Protein AF-A0AA48HNG5-F1 (afdb_monomer_lite)

Radius of gyration: 17.09 Å; chains: 1; bounding box: 47×31×39 Å

pLDDT: mean 79.43, std 12.97, range [42.94, 92.44]

Foldseek 3Di:
DPPCVLLVVLLCVLVVVLVVVVVVVVVVQVVVVVVDPPDPDDRPDDPVNVQVVQVVVVHGPVRSLLSQLLSQLSCCCQVVVDDLQVSCVRSVHPDSVSSQVSNCVRRVDGSVRSNVD

Secondary structure (DSSP, 8-state):
--SHHHHHHHHHHHHHHHHHHHHHHHHHHHHHHHH-TT--SS----HHHHHHHHHHTT--HHHHHHHHHHHHHHHHHHTS---HHHHHHHTT-SSHHHHHHHHHHHHSS-HHHHHH-

InterPro domains:
  IPR009057 Homedomain-like superfamily [SSF46689] (70-116)
  IPR018060 AraC-like, DNA binding HTH domain [PF12833] (43-115)
  IPR018060 AraC-like, DNA binding HTH domain [PS01124] (19-117)
  IPR018060 AraC-like, DNA binding HTH domain [SM00342] (38-115)

Organism: NCBI:txid1631968

Structure (mmCIF, N/CA/C/O backbone):
data_AF-A0AA48HNG5-F1
#
_entry.id   AF-A0AA48HNG5-F1
#
loop_
_atom_site.group_PDB
_atom_site.id
_atom_site.type_symbol
_atom_site.label_atom_id
_atom_site.label_alt_id
_atom_site.label_comp_id
_atom_site.label_asym_id
_atom_site.label_entity_id
_atom_site.label_seq_id
_atom_site.pdbx_PDB_ins_code
_atom_site.Cartn_x
_atom_site.Cartn_y
_atom_site.Cartn_z
_atom_site.occupancy
_atom_site.B_iso_or_equiv
_atom_site.auth_seq_id
_atom_site.auth_comp_id
_atom_site.auth_asym_id
_atom_site.auth_atom_id
_atom_site.pdbx_PDB_model_num
ATOM 1 N N . MET A 1 1 ? -23.244 -9.016 13.120 1.00 42.94 1 MET A N 1
ATOM 2 C CA . MET A 1 1 ? -21.980 -8.316 12.806 1.00 42.94 1 MET A CA 1
ATOM 3 C C . MET A 1 1 ? -21.843 -8.179 11.281 1.00 42.94 1 MET A C 1
ATOM 5 O O . MET A 1 1 ? -21.353 -9.088 10.635 1.00 42.94 1 MET A O 1
ATOM 9 N N . LYS A 1 2 ? -22.404 -7.125 10.658 1.00 45.47 2 LYS A N 1
ATOM 10 C CA . LYS A 1 2 ? -22.525 -7.003 9.177 1.00 45.47 2 LYS A CA 1
ATOM 11 C C . LYS A 1 2 ? -21.428 -6.149 8.509 1.00 45.47 2 LYS A C 1
ATOM 13 O O . LYS A 1 2 ? -21.431 -5.993 7.291 1.00 45.47 2 LYS A O 1
ATOM 18 N N . LEU A 1 3 ? -20.472 -5.642 9.283 1.00 48.06 3 LEU A N 1
ATOM 19 C CA . LEU A 1 3 ? -19.422 -4.734 8.811 1.00 48.06 3 LEU A CA 1
ATOM 20 C C . LEU A 1 3 ? -18.157 -5.447 8.277 1.00 48.06 3 LEU A C 1
ATOM 22 O O . LEU A 1 3 ? -17.376 -4.862 7.530 1.00 48.06 3 LEU A O 1
ATOM 26 N N . GLU A 1 4 ? -18.010 -6.757 8.507 1.00 58.16 4 GLU A N 1
ATOM 27 C CA . GLU A 1 4 ? -16.877 -7.539 7.979 1.00 58.16 4 GLU A CA 1
ATOM 28 C C . GLU A 1 4 ? -16.912 -7.739 6.452 1.00 58.16 4 GLU A C 1
ATOM 30 O O . GLU A 1 4 ? -15.874 -7.917 5.812 1.00 58.16 4 GLU A O 1
ATOM 35 N N . GLY A 1 5 ? -18.091 -7.669 5.825 1.00 70.69 5 GLY A N 1
ATOM 36 C CA . GLY A 1 5 ? -18.263 -8.039 4.418 1.00 70.69 5 GLY A CA 1
ATOM 37 C C . GLY A 1 5 ? -17.563 -7.104 3.426 1.00 70.69 5 GLY A C 1
ATOM 38 O O . GLY A 1 5 ? -16.936 -7.576 2.474 1.00 70.69 5 GLY A O 1
ATOM 39 N N . TYR A 1 6 ? -17.659 -5.786 3.629 1.00 74.12 6 TYR A N 1
ATOM 40 C CA . TYR A 1 6 ? -17.103 -4.798 2.696 1.00 74.12 6 TYR A CA 1
ATOM 41 C C . TYR A 1 6 ? -15.579 -4.707 2.808 1.00 74.12 6 TYR A C 1
ATOM 43 O O . TYR A 1 6 ? -14.877 -4.822 1.802 1.00 74.12 6 TYR A O 1
ATOM 51 N N . ALA A 1 7 ? -15.056 -4.608 4.030 1.00 73.81 7 ALA A N 1
ATOM 52 C CA . ALA A 1 7 ? -13.618 -4.560 4.267 1.00 73.81 7 ALA A CA 1
ATOM 53 C C . ALA A 1 7 ? -12.908 -5.837 3.789 1.00 73.81 7 ALA A C 1
ATOM 55 O O . ALA A 1 7 ? -11.860 -5.754 3.151 1.00 73.81 7 ALA A O 1
ATOM 56 N N . MET A 1 8 ? -13.511 -7.016 3.989 1.00 78.94 8 MET A N 1
ATOM 57 C CA . MET A 1 8 ? -12.959 -8.273 3.471 1.00 78.94 8 MET A CA 1
ATOM 58 C C . MET A 1 8 ? -13.065 -8.387 1.948 1.00 78.94 8 MET A C 1
ATOM 60 O O . MET A 1 8 ? -12.184 -8.964 1.309 1.00 78.94 8 MET A O 1
ATOM 64 N N . LYS A 1 9 ? -14.112 -7.840 1.316 1.00 81.31 9 LYS A N 1
ATOM 65 C CA . LYS A 1 9 ? -14.166 -7.717 -0.154 1.00 81.31 9 LYS A CA 1
ATOM 66 C C . LYS A 1 9 ? -13.042 -6.816 -0.669 1.00 81.31 9 LYS A C 1
ATOM 68 O O . LYS A 1 9 ? -12.348 -7.204 -1.607 1.00 81.31 9 LYS A O 1
ATOM 73 N N . LEU A 1 10 ? -12.820 -5.672 -0.026 1.00 81.12 10 LEU A N 1
ATOM 74 C CA . LEU A 1 10 ? -11.756 -4.739 -0.379 1.00 81.12 10 LEU A CA 1
ATOM 75 C C . LEU A 1 10 ? -10.365 -5.368 -0.199 1.00 81.12 10 LEU A C 1
ATOM 77 O O . LEU A 1 10 ? -9.549 -5.317 -1.118 1.00 81.12 10 LEU A O 1
ATOM 81 N N . TYR A 1 11 ? -10.120 -6.030 0.934 1.00 81.69 11 TYR A N 1
ATOM 82 C CA . TYR A 1 11 ? -8.872 -6.747 1.188 1.00 81.69 11 TYR A CA 1
ATOM 83 C C . TYR A 1 11 ? -8.617 -7.823 0.139 1.00 81.69 11 TYR A C 1
ATOM 85 O O . TYR A 1 11 ? -7.536 -7.867 -0.445 1.00 81.69 11 TYR A O 1
ATOM 93 N N . ARG A 1 12 ? -9.623 -8.653 -0.163 1.00 83.69 12 ARG A N 1
ATOM 94 C CA . ARG A 1 12 ? -9.515 -9.677 -1.210 1.00 83.69 12 ARG A CA 1
ATOM 95 C C . ARG A 1 12 ? -9.224 -9.064 -2.576 1.00 83.69 12 ARG A C 1
ATOM 97 O O . ARG A 1 12 ? -8.381 -9.597 -3.287 1.00 83.69 12 ARG A O 1
ATOM 104 N N . ASN A 1 13 ? -9.848 -7.937 -2.922 1.00 84.12 13 ASN A N 1
ATOM 105 C CA . ASN A 1 13 ? -9.594 -7.241 -4.185 1.00 84.12 13 ASN A CA 1
ATOM 106 C C . ASN A 1 13 ? -8.150 -6.720 -4.273 1.00 84.12 13 ASN A C 1
ATOM 108 O O . ASN A 1 13 ? -7.460 -6.996 -5.254 1.00 84.12 13 ASN A O 1
ATOM 112 N N . ILE A 1 14 ? -7.673 -6.018 -3.239 1.00 82.50 14 ILE A N 1
ATOM 113 C CA . ILE A 1 14 ? -6.308 -5.471 -3.196 1.00 82.50 14 ILE A CA 1
ATOM 114 C C . ILE A 1 14 ? -5.278 -6.604 -3.188 1.00 82.50 14 ILE A C 1
ATOM 116 O O . ILE A 1 14 ? -4.330 -6.564 -3.970 1.00 82.50 14 ILE A O 1
ATOM 120 N N . ARG A 1 15 ? -5.490 -7.648 -2.376 1.00 83.12 15 ARG A N 1
ATOM 121 C CA . ARG A 1 15 ? -4.643 -8.848 -2.354 1.00 83.12 15 ARG A CA 1
ATOM 122 C C . ARG A 1 15 ? -4.596 -9.511 -3.726 1.00 83.12 15 ARG A C 1
ATOM 124 O O . ARG A 1 15 ? -3.514 -9.815 -4.208 1.00 83.12 15 ARG A O 1
ATOM 131 N N . HIS A 1 16 ? -5.740 -9.699 -4.376 1.00 85.88 16 HIS A N 1
ATOM 132 C CA . HIS A 1 16 ? -5.802 -10.323 -5.694 1.00 85.88 16 HIS A CA 1
ATOM 133 C C . HIS A 1 16 ? -5.069 -9.494 -6.759 1.00 85.88 16 HIS A C 1
ATOM 135 O O . HIS A 1 16 ? -4.261 -10.043 -7.503 1.00 85.88 16 HIS A O 1
ATOM 141 N N . LYS A 1 17 ? -5.264 -8.168 -6.784 1.00 80.75 17 LYS A N 1
ATOM 142 C CA . LYS A 1 17 ? -4.505 -7.257 -7.660 1.00 80.75 17 LYS A CA 1
ATOM 143 C C . LYS A 1 17 ? -3.000 -7.315 -7.390 1.00 80.75 17 LYS A C 1
ATOM 145 O O . LYS A 1 17 ? -2.215 -7.297 -8.334 1.00 80.75 17 LYS A O 1
ATOM 150 N N . ASN A 1 18 ? -2.598 -7.398 -6.122 1.00 81.44 18 ASN A N 1
ATOM 151 C CA . ASN A 1 18 ? -1.192 -7.519 -5.746 1.00 81.44 18 ASN A CA 1
ATOM 152 C C . ASN A 1 18 ? -0.600 -8.857 -6.219 1.00 81.44 18 ASN A C 1
ATOM 154 O O . ASN A 1 18 ? 0.469 -8.879 -6.820 1.00 81.44 18 ASN A O 1
ATOM 158 N N . GLU A 1 19 ? -1.312 -9.969 -6.037 1.00 84.50 19 GLU A N 1
ATOM 159 C CA . GLU A 1 19 ? -0.848 -11.275 -6.513 1.00 84.50 19 GLU A CA 1
ATOM 160 C C . GLU A 1 19 ? -0.785 -11.361 -8.041 1.00 84.50 19 GLU A C 1
ATOM 162 O O . GLU A 1 19 ? 0.197 -11.880 -8.569 1.00 84.50 19 GLU A O 1
ATOM 167 N N . GLN A 1 20 ? -1.748 -10.783 -8.767 1.00 82.62 20 GLN A N 1
ATOM 168 C CA . GLN A 1 20 ? -1.662 -10.665 -10.227 1.00 82.62 20 GLN A CA 1
ATOM 169 C C . GLN A 1 20 ? -0.428 -9.865 -10.659 1.00 82.62 20 GLN A C 1
ATOM 171 O O . GLN A 1 20 ? 0.303 -10.287 -11.552 1.00 82.62 20 GLN A O 1
ATOM 176 N N . ALA A 1 21 ? -0.149 -8.741 -9.995 1.00 78.50 21 ALA A N 1
ATOM 177 C CA . ALA A 1 21 ? 1.029 -7.937 -10.293 1.00 78.50 21 ALA A CA 1
ATOM 178 C C . ALA A 1 21 ? 2.345 -8.672 -10.002 1.00 78.50 21 ALA A C 1
ATOM 180 O O . ALA A 1 21 ? 3.270 -8.618 -10.811 1.00 78.50 21 ALA A O 1
ATOM 181 N N . LYS A 1 22 ? 2.434 -9.378 -8.867 1.00 79.69 22 LYS A N 1
ATOM 182 C CA . LYS A 1 22 ? 3.604 -10.198 -8.523 1.00 79.69 22 LYS A CA 1
ATOM 183 C C . LYS A 1 22 ? 3.788 -11.343 -9.511 1.00 79.69 22 LYS A C 1
ATOM 185 O O . LYS A 1 22 ? 4.913 -11.609 -9.919 1.00 79.69 22 LYS A O 1
ATOM 190 N N . ARG A 1 23 ? 2.703 -12.025 -9.887 1.00 83.38 23 ARG A N 1
ATOM 191 C CA . ARG A 1 23 ? 2.726 -13.110 -10.871 1.00 83.38 23 ARG A CA 1
ATOM 192 C C . ARG A 1 23 ? 3.226 -12.605 -12.220 1.00 83.38 23 ARG A C 1
ATOM 194 O O . ARG A 1 23 ? 4.195 -13.154 -12.726 1.00 83.38 23 ARG A O 1
ATOM 201 N N . TRP A 1 24 ? 2.652 -11.517 -12.726 1.00 82.00 24 TRP A N 1
ATOM 202 C CA . TRP A 1 24 ? 3.103 -10.894 -13.968 1.00 82.00 24 TRP A CA 1
ATOM 203 C C . TRP A 1 24 ? 4.584 -10.501 -13.898 1.00 82.00 24 TRP A C 1
ATOM 205 O O . TRP A 1 24 ? 5.340 -10.782 -14.821 1.00 82.00 24 TRP A O 1
ATOM 215 N N . LEU A 1 25 ? 5.034 -9.911 -12.782 1.00 76.69 25 LEU A N 1
ATOM 216 C CA . LEU A 1 25 ? 6.440 -9.540 -12.613 1.00 76.69 25 LEU A CA 1
ATOM 217 C C . LEU A 1 25 ? 7.359 -10.769 -12.665 1.00 76.69 25 LEU A C 1
ATOM 219 O O . LEU A 1 25 ? 8.391 -10.722 -13.329 1.00 76.69 25 LEU A O 1
ATOM 223 N N . ARG A 1 26 ? 6.974 -11.873 -12.011 1.00 78.94 26 ARG A N 1
ATOM 224 C CA . ARG A 1 26 ? 7.712 -13.145 -12.061 1.00 78.94 26 ARG A CA 1
ATOM 225 C C . ARG A 1 26 ? 7.737 -13.738 -13.466 1.00 78.94 26 ARG A C 1
ATOM 227 O O . ARG A 1 26 ? 8.803 -14.133 -13.912 1.00 78.94 26 ARG A O 1
ATOM 234 N N . GLU A 1 27 ? 6.605 -13.762 -14.167 1.00 78.38 27 GLU A N 1
ATOM 235 C CA . GLU A 1 27 ? 6.511 -14.267 -15.544 1.00 78.38 27 GLU A CA 1
ATOM 236 C C . GLU A 1 27 ? 7.392 -13.449 -16.496 1.00 78.38 27 GLU A C 1
ATOM 238 O O . GLU A 1 27 ? 8.143 -14.012 -17.284 1.00 78.38 27 GLU A O 1
ATOM 243 N N . GLN A 1 28 ? 7.380 -12.118 -16.384 1.00 73.56 28 GLN A N 1
ATOM 244 C CA . GLN A 1 28 ? 8.241 -11.261 -17.202 1.00 73.56 28 GLN A CA 1
ATOM 245 C C . GLN A 1 28 ? 9.727 -11.431 -16.880 1.00 73.56 28 GLN A C 1
ATOM 247 O O . GLN A 1 28 ? 10.547 -11.397 -17.794 1.00 73.56 28 GLN A O 1
ATOM 252 N N . LEU A 1 29 ? 10.080 -11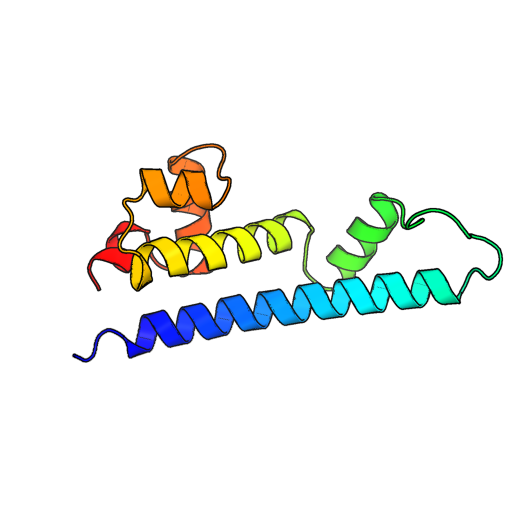.612 -15.606 1.00 70.31 29 LEU A N 1
ATOM 253 C CA . LEU A 1 29 ? 11.456 -11.908 -15.204 1.00 70.31 29 LEU A CA 1
ATOM 254 C C . LEU A 1 29 ? 11.903 -13.290 -15.699 1.00 70.31 29 LEU A C 1
ATOM 256 O O . LEU A 1 29 ? 13.030 -13.420 -16.163 1.00 70.31 29 LEU A O 1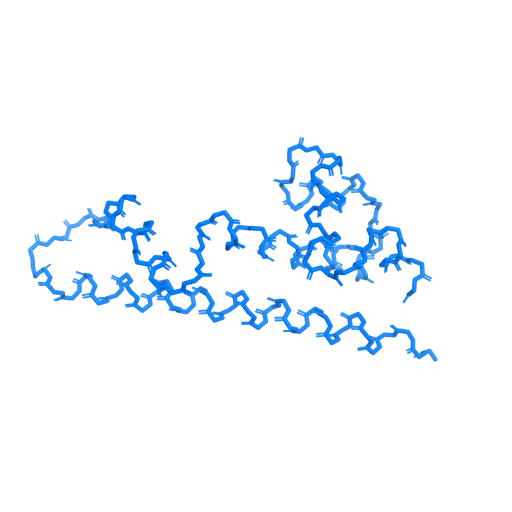
ATOM 260 N N . ALA A 1 30 ? 11.021 -14.291 -15.665 1.00 70.12 30 ALA A N 1
ATOM 261 C CA . ALA A 1 30 ? 11.299 -15.639 -16.156 1.00 70.12 30 ALA A CA 1
ATOM 262 C C . ALA A 1 30 ? 11.482 -15.678 -17.682 1.00 70.12 30 ALA A C 1
ATOM 264 O O . ALA A 1 30 ? 12.408 -16.319 -18.165 1.00 70.12 30 ALA A O 1
ATOM 265 N N . LEU A 1 31 ? 10.654 -14.948 -18.440 1.00 65.19 31 LEU A N 1
ATOM 266 C CA . LEU A 1 31 ? 10.778 -14.849 -19.899 1.00 65.19 31 LEU A CA 1
ATOM 267 C C . LEU A 1 31 ? 12.104 -14.210 -20.329 1.00 65.19 31 LEU A C 1
ATOM 269 O O . LEU A 1 31 ? 12.719 -14.675 -21.282 1.00 65.19 31 LEU A O 1
ATOM 273 N N . VAL A 1 32 ? 12.557 -13.171 -19.619 1.00 62.38 32 VAL A N 1
ATOM 274 C CA . VAL A 1 32 ? 13.853 -12.532 -19.907 1.00 62.38 32 VAL A CA 1
ATOM 275 C C . VAL A 1 32 ? 15.023 -13.419 -19.480 1.00 62.38 32 VAL A C 1
ATOM 277 O O . VAL A 1 32 ? 16.024 -13.477 -20.183 1.00 62.38 32 VAL A O 1
ATOM 280 N N . ALA A 1 33 ? 14.894 -14.147 -18.367 1.00 58.72 33 ALA A N 1
ATOM 281 C CA . ALA A 1 33 ? 15.907 -15.108 -17.933 1.00 58.72 33 ALA A CA 1
ATOM 282 C C . ALA A 1 33 ? 16.065 -16.295 -18.903 1.00 58.72 33 ALA A C 1
ATOM 284 O O . ALA A 1 33 ? 17.151 -16.852 -19.001 1.00 58.72 33 ALA A O 1
ATOM 285 N N . TYR A 1 34 ? 15.004 -16.681 -19.621 1.00 55.84 34 TYR A N 1
ATOM 286 C CA . TYR A 1 34 ? 15.035 -17.800 -20.569 1.00 55.84 34 TYR A CA 1
ATOM 287 C C . TYR A 1 34 ? 15.568 -17.413 -21.958 1.00 55.84 34 TYR A C 1
ATOM 289 O O . TYR A 1 34 ? 16.137 -18.251 -22.652 1.00 55.84 34 TYR A O 1
ATOM 297 N N . SER A 1 35 ? 15.401 -16.154 -22.381 1.00 58.59 35 SER A N 1
ATOM 298 C CA . SER A 1 35 ? 15.826 -15.695 -23.712 1.00 58.59 35 SER A CA 1
ATOM 299 C C . SER A 1 35 ? 17.334 -15.472 -23.861 1.00 58.59 35 SER A C 1
ATOM 301 O O . SER A 1 35 ? 17.796 -15.286 -24.981 1.00 58.59 35 SER A O 1
ATOM 303 N N . ASP A 1 36 ? 18.091 -15.463 -22.764 1.00 53.09 36 ASP A N 1
ATOM 304 C CA . ASP A 1 36 ? 19.513 -15.113 -22.766 1.00 53.09 36 ASP A CA 1
ATOM 305 C C . ASP A 1 36 ? 20.328 -16.223 -22.080 1.00 53.09 36 ASP A C 1
ATOM 307 O O . ASP A 1 36 ? 20.612 -16.181 -20.882 1.00 53.09 36 ASP A O 1
ATOM 311 N N . GLN A 1 37 ? 20.655 -17.278 -22.838 1.00 52.62 37 GLN A N 1
ATOM 312 C CA . GLN A 1 37 ? 21.288 -18.514 -22.341 1.00 52.62 37 GLN A CA 1
ATOM 313 C C . GLN A 1 37 ? 22.710 -18.328 -21.761 1.00 52.62 37 GLN A C 1
ATOM 315 O O . GLN A 1 37 ? 23.303 -19.301 -21.307 1.00 52.62 37 GLN A O 1
ATOM 320 N N . ASN A 1 38 ? 23.251 -17.103 -21.727 1.00 49.28 38 ASN A N 1
ATOM 321 C CA . ASN A 1 38 ? 24.612 -16.806 -21.262 1.00 49.28 38 ASN A CA 1
ATOM 322 C C . ASN A 1 38 ? 24.699 -15.965 -19.971 1.00 49.28 38 ASN A C 1
ATOM 324 O O . ASN A 1 38 ? 25.802 -15.634 -19.543 1.00 49.28 38 ASN A O 1
ATOM 328 N N . LEU A 1 39 ? 23.587 -15.606 -19.317 1.00 45.91 39 LEU A N 1
ATOM 329 C CA . LEU A 1 39 ? 23.611 -14.647 -18.197 1.00 45.91 39 LEU A CA 1
ATOM 330 C C . LEU A 1 39 ? 23.305 -15.291 -16.840 1.00 45.91 39 LEU A C 1
ATOM 332 O O . LEU A 1 39 ? 22.348 -14.952 -16.141 1.00 45.91 39 LEU A O 1
ATOM 336 N N . THR A 1 40 ? 24.180 -16.198 -16.414 1.00 45.88 40 THR A N 1
ATOM 337 C CA . THR A 1 40 ? 24.283 -16.611 -15.011 1.00 45.88 40 THR A CA 1
ATOM 338 C C . THR A 1 40 ? 24.974 -15.511 -14.205 1.00 45.88 40 THR A C 1
ATOM 340 O O . THR A 1 40 ? 26.200 -15.443 -14.214 1.00 45.88 40 THR A O 1
ATOM 343 N N . SER A 1 41 ? 24.200 -14.639 -13.542 1.00 46.00 41 SER A N 1
ATOM 344 C CA . SER A 1 41 ? 24.473 -14.035 -12.212 1.00 46.00 41 SER A CA 1
ATOM 345 C C . SER A 1 41 ? 23.622 -12.772 -11.999 1.00 46.00 41 SER A C 1
ATOM 347 O O . SER A 1 41 ? 24.025 -11.673 -12.361 1.00 46.00 41 SER A O 1
ATOM 349 N N . GLY A 1 42 ? 22.445 -12.921 -11.381 1.00 52.22 42 GLY A N 1
ATOM 350 C CA . GLY A 1 42 ? 21.615 -11.801 -10.912 1.00 52.22 42 GLY A CA 1
ATOM 351 C C . GLY A 1 42 ? 20.730 -11.161 -11.990 1.00 52.22 42 GLY A C 1
ATOM 352 O O . GLY A 1 42 ? 21.191 -10.808 -13.064 1.00 52.22 42 GLY A O 1
ATOM 353 N N . MET A 1 43 ? 19.432 -11.021 -11.702 1.00 55.28 43 MET A N 1
ATOM 354 C CA . MET A 1 43 ? 18.389 -10.485 -12.596 1.00 55.28 43 MET A CA 1
ATOM 355 C C . MET A 1 43 ? 18.852 -9.308 -13.488 1.00 55.28 43 MET A C 1
ATOM 357 O O . MET A 1 43 ? 18.910 -8.171 -13.026 1.00 55.28 43 MET A O 1
ATOM 361 N N . GLN A 1 44 ? 19.085 -9.543 -14.784 1.00 58.12 44 GLN A N 1
ATOM 362 C CA . GLN A 1 44 ? 19.523 -8.505 -15.734 1.00 58.12 44 GLN A CA 1
ATOM 363 C C . GLN A 1 44 ? 18.362 -7.792 -16.453 1.00 58.12 44 GLN A C 1
ATOM 365 O O . GLN A 1 44 ? 18.411 -7.535 -17.653 1.00 58.12 44 GLN A O 1
ATOM 370 N N . ILE A 1 45 ? 17.294 -7.419 -15.736 1.00 65.38 45 ILE A N 1
ATOM 371 C CA . ILE A 1 45 ? 16.356 -6.414 -16.266 1.00 65.38 45 ILE A CA 1
ATOM 372 C C . ILE A 1 45 ? 16.799 -5.041 -15.775 1.00 65.38 45 ILE A C 1
ATOM 374 O O . ILE A 1 45 ? 16.688 -4.728 -14.590 1.00 65.38 45 ILE A O 1
ATOM 378 N N . SER A 1 46 ? 17.233 -4.182 -16.701 1.00 71.94 46 SER A N 1
ATOM 379 C CA . SER A 1 46 ? 17.517 -2.788 -16.364 1.00 71.94 46 SER A CA 1
ATOM 380 C C . SER A 1 46 ? 16.249 -2.083 -15.840 1.00 71.94 46 SER A C 1
ATOM 382 O O . SER A 1 46 ? 15.140 -2.326 -16.341 1.00 71.94 46 SER A O 1
ATOM 384 N N . PRO A 1 47 ? 16.364 -1.147 -14.877 1.00 74.88 47 PRO A N 1
ATOM 385 C CA . PRO A 1 47 ? 15.216 -0.397 -14.361 1.00 74.88 47 PRO A CA 1
ATOM 386 C C . PRO A 1 47 ? 14.390 0.307 -15.450 1.00 74.88 47 PRO A C 1
ATOM 388 O O . PRO A 1 47 ? 13.177 0.470 -15.303 1.00 74.88 47 PRO A O 1
ATOM 391 N N . ALA A 1 48 ? 15.023 0.710 -16.556 1.00 77.62 48 ALA A N 1
ATOM 392 C CA . ALA A 1 48 ? 14.358 1.324 -17.703 1.00 77.62 48 ALA A CA 1
ATOM 393 C C . ALA A 1 48 ? 13.458 0.328 -18.455 1.00 77.62 48 ALA A C 1
ATOM 395 O O . ALA A 1 48 ? 12.293 0.634 -18.725 1.00 77.62 48 ALA A O 1
ATOM 396 N N . THR A 1 49 ? 13.955 -0.884 -18.724 1.00 78.75 49 THR A N 1
ATOM 397 C CA . THR A 1 49 ? 13.174 -1.956 -19.360 1.00 78.75 49 THR A CA 1
ATOM 398 C C . THR A 1 49 ? 11.985 -2.358 -18.493 1.00 78.75 49 THR A C 1
ATOM 400 O O . THR A 1 49 ? 10.867 -2.478 -19.001 1.00 78.75 49 THR A O 1
ATOM 403 N N . LEU A 1 50 ? 12.191 -2.478 -17.177 1.00 75.50 50 LEU A N 1
ATOM 404 C CA . LEU A 1 50 ? 11.115 -2.769 -16.231 1.00 75.50 50 LEU A CA 1
ATOM 405 C C . LEU A 1 50 ? 10.051 -1.662 -16.225 1.00 75.50 50 LEU A C 1
ATOM 407 O O . LEU A 1 50 ? 8.861 -1.951 -16.348 1.00 75.50 50 LEU A O 1
ATOM 411 N N . LYS A 1 51 ? 10.458 -0.387 -16.143 1.00 80.69 51 LYS A N 1
ATOM 412 C CA . LYS A 1 51 ? 9.533 0.759 -16.204 1.00 80.69 51 LYS A CA 1
ATOM 413 C C . LYS A 1 51 ? 8.723 0.777 -17.502 1.00 80.69 51 LYS A C 1
ATOM 415 O O . LYS A 1 51 ? 7.516 1.008 -17.448 1.00 80.69 51 LYS A O 1
ATOM 420 N N . ARG A 1 52 ? 9.356 0.513 -18.651 1.00 82.94 52 ARG A N 1
ATOM 421 C CA . ARG A 1 52 ? 8.680 0.460 -19.958 1.00 82.94 52 ARG A CA 1
ATOM 422 C C . ARG A 1 52 ? 7.629 -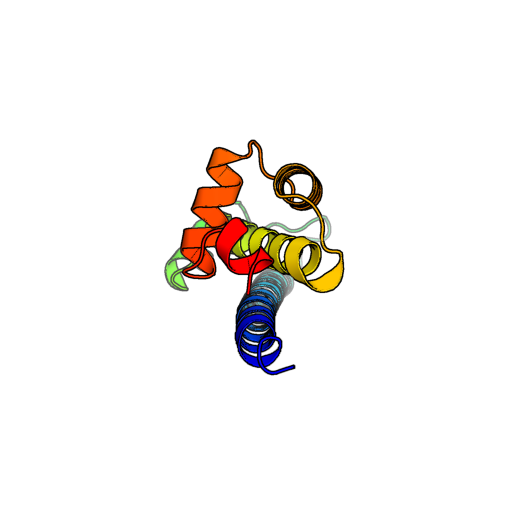0.647 -20.003 1.00 82.94 52 ARG A C 1
ATOM 424 O O . ARG A 1 52 ? 6.486 -0.366 -20.354 1.00 82.94 52 ARG A O 1
ATOM 431 N N . LYS A 1 53 ? 7.989 -1.868 -19.592 1.00 78.12 53 LYS A N 1
ATOM 432 C CA . LYS A 1 53 ? 7.054 -3.004 -19.523 1.00 78.12 53 LYS A CA 1
ATOM 433 C C . LYS A 1 53 ? 5.886 -2.710 -18.575 1.00 78.12 53 LYS A C 1
ATOM 435 O O . LYS A 1 53 ? 4.735 -2.898 -18.945 1.00 78.12 53 LYS A O 1
ATOM 440 N N . LEU A 1 54 ? 6.152 -2.161 -17.387 1.00 82.62 54 LEU A N 1
ATOM 441 C CA . LEU A 1 54 ? 5.097 -1.773 -16.441 1.00 82.62 54 LEU A CA 1
ATOM 442 C C . LEU A 1 54 ? 4.128 -0.749 -17.052 1.00 82.62 54 LEU A C 1
ATOM 444 O O . LEU A 1 54 ? 2.913 -0.900 -16.915 1.00 82.62 54 LEU A O 1
ATOM 448 N N . LYS A 1 55 ? 4.652 0.252 -17.772 1.00 84.75 55 LYS A N 1
ATOM 449 C CA . LYS A 1 55 ? 3.835 1.267 -18.451 1.00 84.75 55 LYS A CA 1
ATOM 450 C C . LYS A 1 55 ? 2.945 0.655 -19.538 1.00 84.75 55 LYS A C 1
ATOM 452 O O . LYS A 1 55 ? 1.776 1.019 -19.611 1.00 84.75 55 LYS A O 1
ATOM 457 N N . GLN A 1 56 ? 3.465 -0.285 -20.333 1.00 82.25 56 GLN A N 1
ATOM 458 C CA . GLN A 1 56 ? 2.685 -1.011 -21.350 1.00 82.25 56 GLN A CA 1
ATOM 459 C C . GLN A 1 56 ? 1.499 -1.777 -20.742 1.00 82.25 56 GLN A C 1
ATOM 461 O O . GLN A 1 56 ? 0.451 -1.875 -21.365 1.00 82.25 56 GLN A O 1
ATOM 466 N N . HIS A 1 57 ? 1.629 -2.242 -19.499 1.00 79.06 57 HIS A N 1
ATOM 467 C CA . HIS A 1 57 ? 0.560 -2.912 -18.752 1.00 79.06 57 HIS A CA 1
ATOM 468 C C . HIS A 1 57 ? -0.273 -1.965 -17.863 1.00 79.06 57 HIS A C 1
ATOM 470 O O . HIS A 1 57 ? -0.958 -2.413 -16.943 1.00 79.06 57 HIS A O 1
ATOM 476 N N . GLY A 1 58 ? -0.216 -0.645 -18.086 1.00 83.31 58 GLY A N 1
ATOM 477 C CA . GLY A 1 58 ? -1.042 0.327 -17.351 1.00 83.31 58 GLY A CA 1
ATOM 478 C C . GLY A 1 58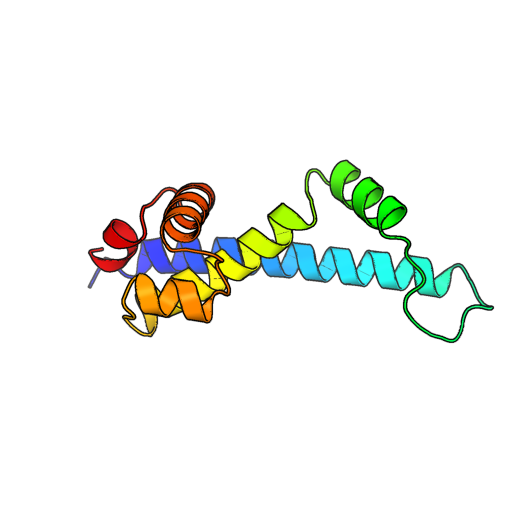 ? -0.702 0.446 -15.856 1.00 83.31 58 GLY A C 1
ATOM 479 O O . GLY A 1 58 ? -1.540 0.841 -15.029 1.00 83.31 58 GLY A O 1
ATOM 480 N N . THR A 1 59 ? 0.526 0.088 -15.475 1.00 87.06 59 THR A N 1
ATOM 481 C CA . THR A 1 59 ? 0.997 0.121 -14.090 1.00 87.06 59 THR A CA 1
ATOM 482 C C . THR A 1 59 ? 2.370 0.788 -13.960 1.00 87.06 59 THR A C 1
ATOM 484 O O . THR A 1 59 ? 2.965 1.272 -14.920 1.00 87.06 59 THR A O 1
ATOM 487 N N . SER A 1 60 ? 2.864 0.893 -12.732 1.00 87.00 60 SER A N 1
ATOM 488 C CA . SER A 1 60 ? 4.191 1.418 -12.427 1.00 87.00 60 SER A CA 1
ATOM 489 C C . SER A 1 60 ? 4.726 0.763 -11.164 1.00 87.00 60 SER A C 1
ATOM 491 O O . SER A 1 60 ? 3.964 0.258 -10.341 1.00 87.00 60 SER A O 1
ATOM 493 N N . PHE A 1 61 ? 6.040 0.813 -10.971 1.00 82.31 61 PHE A N 1
ATOM 494 C CA . PHE A 1 61 ? 6.661 0.232 -9.783 1.00 82.31 61 PHE A CA 1
ATOM 495 C C . PHE A 1 61 ? 6.138 0.890 -8.497 1.00 82.31 61 PHE A C 1
ATOM 497 O O . PHE A 1 61 ? 5.898 0.213 -7.502 1.00 82.31 61 PHE A O 1
ATOM 504 N N . GLN A 1 62 ? 5.874 2.199 -8.544 1.00 84.56 62 GLN A N 1
ATOM 505 C CA . GLN A 1 62 ? 5.237 2.919 -7.444 1.00 84.56 62 GLN A CA 1
ATOM 506 C C . GLN A 1 62 ? 3.823 2.395 -7.174 1.00 84.56 62 GLN A C 1
ATOM 508 O O . GLN A 1 62 ? 3.476 2.134 -6.030 1.00 84.56 62 GLN A O 1
ATOM 513 N N . LYS A 1 63 ? 3.022 2.175 -8.224 1.00 85.44 63 LYS A N 1
ATOM 514 C CA . LYS A 1 63 ? 1.656 1.647 -8.105 1.00 85.44 63 LYS A CA 1
ATOM 515 C C . LYS A 1 63 ? 1.647 0.254 -7.462 1.00 85.44 63 LYS A C 1
ATOM 517 O O . LYS A 1 63 ? 0.790 -0.020 -6.627 1.00 85.44 63 LYS A O 1
ATOM 522 N N . LEU A 1 64 ? 2.618 -0.594 -7.808 1.00 85.19 64 LEU A N 1
ATOM 523 C CA . LEU A 1 64 ? 2.780 -1.926 -7.216 1.00 85.19 64 LEU A CA 1
ATOM 524 C C . LEU A 1 64 ? 3.206 -1.868 -5.747 1.00 85.19 64 LEU A C 1
ATOM 526 O O . LEU A 1 64 ? 2.626 -2.561 -4.912 1.00 85.19 64 LEU A O 1
ATOM 530 N N . GLN A 1 65 ? 4.170 -1.008 -5.414 1.00 85.81 65 GLN A N 1
ATOM 531 C CA . GLN A 1 65 ? 4.547 -0.773 -4.021 1.00 85.81 65 GLN A CA 1
ATOM 532 C C . GLN A 1 65 ? 3.356 -0.269 -3.207 1.00 85.81 65 GLN A C 1
ATOM 534 O O . GLN A 1 65 ? 3.078 -0.799 -2.135 1.00 85.81 65 GLN A O 1
ATOM 539 N N . ASP A 1 66 ? 2.617 0.708 -3.726 1.00 88.44 66 ASP A N 1
ATOM 540 C CA . ASP A 1 66 ? 1.480 1.295 -3.024 1.00 88.44 66 ASP A CA 1
ATOM 541 C C . ASP A 1 66 ? 0.358 0.271 -2.793 1.00 88.44 66 ASP A C 1
ATOM 543 O O . ASP A 1 66 ? -0.248 0.281 -1.724 1.00 88.44 66 ASP A O 1
ATOM 547 N N . LEU A 1 67 ? 0.116 -0.645 -3.743 1.00 86.06 67 LEU A N 1
ATOM 548 C CA . LEU A 1 67 ? -0.801 -1.779 -3.563 1.00 86.06 67 LEU A CA 1
ATOM 549 C C . LEU A 1 67 ? -0.360 -2.693 -2.420 1.00 86.06 67 LEU A C 1
ATOM 551 O O . LEU A 1 67 ? -1.178 -3.072 -1.583 1.00 86.06 67 LEU A O 1
ATOM 555 N N . SER A 1 68 ? 0.931 -3.025 -2.367 1.00 87.31 68 SER A N 1
ATOM 556 C CA . SER A 1 68 ? 1.469 -3.866 -1.299 1.00 87.31 68 SER A CA 1
ATOM 557 C C . SER A 1 68 ? 1.348 -3.193 0.064 1.00 87.31 68 SER A C 1
ATOM 559 O O . SER A 1 68 ? 0.913 -3.826 1.023 1.00 87.31 68 SER A O 1
ATOM 561 N N . LYS A 1 69 ? 1.659 -1.896 0.147 1.00 89.25 69 LYS A N 1
ATOM 562 C CA . LYS A 1 69 ? 1.515 -1.121 1.383 1.00 89.25 69 LYS A CA 1
ATOM 563 C C . LYS A 1 69 ? 0.054 -0.992 1.811 1.00 89.25 69 LYS A C 1
ATOM 565 O O . LYS A 1 69 ? -0.245 -1.129 2.991 1.00 89.25 69 LYS A O 1
ATOM 570 N N . ALA A 1 70 ? -0.863 -0.777 0.866 1.00 87.75 70 ALA A N 1
ATOM 571 C CA . ALA A 1 70 ? -2.294 -0.706 1.151 1.00 87.75 70 ALA A CA 1
ATOM 572 C C . ALA A 1 70 ? -2.852 -2.043 1.663 1.00 87.75 70 ALA A C 1
ATOM 574 O O . ALA A 1 70 ? -3.684 -2.046 2.568 1.00 87.75 70 ALA A O 1
ATOM 575 N N . GLN A 1 71 ? -2.379 -3.175 1.130 1.00 88.38 71 GLN A N 1
ATOM 576 C CA . GLN A 1 71 ? -2.762 -4.499 1.620 1.00 88.38 71 GLN A CA 1
ATOM 577 C C . GLN A 1 71 ? -2.346 -4.708 3.083 1.00 88.38 71 GLN A C 1
ATOM 579 O O . GLN A 1 71 ? -3.171 -5.150 3.885 1.00 88.38 71 GLN A O 1
ATOM 584 N N . THR A 1 72 ? -1.093 -4.387 3.425 1.00 89.06 72 THR A N 1
ATOM 585 C CA . THR A 1 72 ? -0.572 -4.493 4.799 1.00 89.06 72 THR A CA 1
ATOM 586 C C . THR A 1 72 ? -1.331 -3.568 5.743 1.00 89.06 72 THR A C 1
ATOM 588 O O . THR A 1 72 ? -1.853 -4.022 6.755 1.00 89.06 72 THR A O 1
ATOM 591 N N . ALA A 1 73 ? -1.496 -2.303 5.363 1.00 90.69 73 ALA A N 1
ATOM 592 C CA . ALA A 1 73 ? -2.212 -1.318 6.160 1.00 90.69 73 ALA A CA 1
ATOM 593 C C . ALA A 1 73 ? -3.657 -1.728 6.449 1.00 90.69 73 ALA A C 1
ATOM 595 O O . ALA A 1 73 ? -4.136 -1.564 7.565 1.00 90.69 73 ALA A O 1
ATOM 596 N N . LEU A 1 74 ? -4.360 -2.277 5.455 1.00 89.69 74 LEU A N 1
ATOM 597 C CA . LEU A 1 74 ? -5.736 -2.725 5.637 1.00 89.69 74 LEU A CA 1
ATOM 598 C C . LEU A 1 74 ? -5.812 -3.898 6.621 1.00 89.69 74 LEU A C 1
ATOM 600 O O . LEU A 1 74 ? -6.696 -3.917 7.472 1.00 89.69 74 LEU A O 1
ATOM 604 N N . PHE A 1 75 ? -4.875 -4.846 6.534 1.00 88.81 75 PHE A N 1
ATOM 605 C CA . P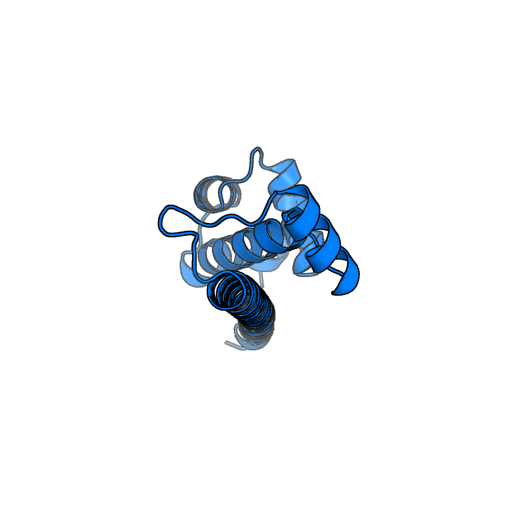HE A 1 75 ? -4.765 -5.945 7.493 1.00 88.81 75 PHE A CA 1
ATOM 606 C C . PHE A 1 75 ? -4.464 -5.435 8.906 1.00 88.81 75 PHE A C 1
ATOM 608 O O . PHE A 1 75 ? -5.120 -5.832 9.865 1.00 88.81 75 PHE A O 1
ATOM 615 N N . ASP A 1 76 ? -3.522 -4.510 9.038 1.00 90.88 76 ASP A N 1
ATOM 616 C CA . ASP A 1 76 ? -3.123 -3.967 10.331 1.00 90.88 76 ASP A CA 1
ATOM 617 C C . ASP A 1 76 ? -4.233 -3.134 10.990 1.00 90.88 76 ASP A C 1
ATOM 619 O O . ASP A 1 76 ? -4.455 -3.245 12.194 1.00 90.88 76 ASP A O 1
ATOM 623 N N . LEU A 1 77 ? -4.985 -2.354 10.209 1.00 89.75 77 LEU A N 1
ATOM 624 C CA . LEU A 1 77 ? -6.120 -1.581 10.716 1.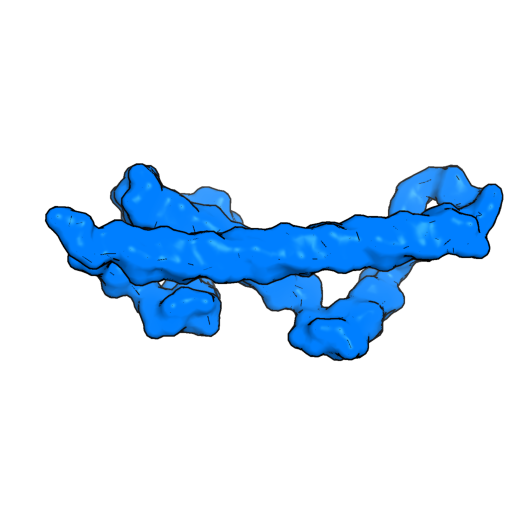00 89.75 77 LEU A CA 1
ATOM 625 C C . LEU A 1 77 ? -7.313 -2.470 11.085 1.00 89.75 77 LEU A C 1
ATOM 627 O O . LEU A 1 77 ? -7.927 -2.247 12.122 1.00 89.75 77 LEU A O 1
ATOM 631 N N . LYS A 1 78 ? -7.660 -3.462 10.252 1.00 85.94 78 LYS A N 1
ATOM 632 C CA . LYS A 1 78 ? -8.889 -4.256 10.434 1.00 85.94 78 LYS A CA 1
ATOM 633 C C . LYS A 1 78 ? -8.720 -5.505 11.280 1.00 85.94 78 LYS A C 1
ATOM 635 O O . LYS A 1 78 ? -9.632 -5.856 12.012 1.00 85.94 78 LYS A O 1
ATOM 640 N N . VAL A 1 79 ? -7.592 -6.193 11.144 1.00 86.31 79 VAL A N 1
ATOM 641 C CA . VAL A 1 79 ? -7.362 -7.481 11.811 1.00 86.31 79 VAL A CA 1
ATOM 642 C C . VAL A 1 79 ? -6.577 -7.280 13.097 1.00 86.31 79 VAL A C 1
ATOM 644 O O . VAL A 1 79 ? -6.924 -7.858 14.119 1.00 86.31 79 VAL A O 1
ATOM 647 N N . LYS A 1 80 ? -5.544 -6.431 13.074 1.00 88.44 80 LYS A N 1
ATOM 648 C CA . LYS A 1 80 ? -4.731 -6.145 14.268 1.00 88.44 80 LYS A CA 1
ATOM 649 C C . LYS A 1 80 ? -5.207 -4.938 15.078 1.00 88.44 80 LYS A C 1
ATOM 651 O O . LYS A 1 80 ? -4.648 -4.676 16.136 1.00 88.44 80 LYS A O 1
ATOM 656 N N . ASN A 1 81 ? -6.203 -4.196 14.587 1.00 88.25 81 ASN A N 1
ATOM 657 C CA . ASN A 1 81 ? -6.753 -2.999 15.231 1.00 88.25 81 ASN A CA 1
ATOM 658 C C . ASN A 1 81 ? -5.701 -1.916 15.578 1.00 88.25 81 ASN A C 1
ATOM 660 O O . ASN A 1 81 ? -5.870 -1.139 16.526 1.00 88.25 81 ASN A O 1
ATOM 664 N N . LEU A 1 82 ? -4.610 -1.839 14.806 1.00 92.44 82 LEU A N 1
ATOM 665 C CA . LEU A 1 82 ? -3.524 -0.888 15.054 1.00 92.44 82 LEU A CA 1
ATOM 666 C C . LEU A 1 82 ? -3.992 0.568 14.905 1.00 92.44 82 LEU A C 1
ATOM 668 O O . LEU A 1 82 ? -5.012 0.871 14.273 1.00 92.44 82 LEU A O 1
ATOM 672 N N . THR A 1 83 ? -3.262 1.507 15.508 1.00 91.88 83 THR A N 1
ATOM 673 C CA . THR A 1 83 ? -3.465 2.940 15.243 1.00 91.88 83 THR A CA 1
ATOM 674 C C . THR A 1 83 ? -2.989 3.308 13.837 1.00 91.88 83 THR A C 1
ATOM 676 O O . THR A 1 83 ? -2.268 2.553 13.181 1.00 91.88 83 THR A O 1
ATOM 679 N N . ASN A 1 84 ? -3.380 4.489 13.357 1.00 90.62 84 ASN A N 1
ATOM 680 C CA . ASN A 1 84 ? -2.937 4.969 12.049 1.00 90.62 84 ASN A CA 1
ATOM 681 C C . ASN A 1 84 ? -1.410 5.130 11.996 1.00 90.62 84 ASN A C 1
ATOM 683 O O . ASN A 1 84 ? -0.795 4.870 10.967 1.00 90.62 84 ASN A O 1
ATOM 687 N N . GLU A 1 85 ? -0.804 5.538 13.108 1.00 91.62 85 GLU A N 1
ATOM 688 C CA . GLU A 1 85 ? 0.634 5.719 13.276 1.00 91.62 85 GLU A CA 1
ATOM 689 C C . GLU A 1 85 ? 1.360 4.369 13.210 1.00 91.62 85 GLU A C 1
ATOM 691 O O . GLU A 1 85 ? 2.292 4.209 12.421 1.00 91.62 85 GLU A O 1
ATOM 696 N N . GLN A 1 86 ? 0.874 3.372 13.955 1.00 92.38 86 GLN A N 1
ATOM 697 C CA . GLN A 1 86 ? 1.421 2.013 13.955 1.00 92.38 86 GLN A CA 1
ATOM 698 C C . GLN A 1 86 ? 1.286 1.343 12.578 1.00 92.38 86 GLN A C 1
ATOM 700 O O . GLN A 1 86 ? 2.249 0.771 12.068 1.00 92.38 86 GLN A O 1
ATOM 705 N N . ALA A 1 87 ? 0.117 1.460 11.938 1.00 92.19 87 ALA A N 1
ATOM 706 C CA . ALA A 1 87 ? -0.123 0.909 10.605 1.00 92.19 87 ALA A CA 1
ATOM 707 C C . ALA A 1 87 ? 0.708 1.613 9.513 1.00 92.19 87 ALA A C 1
ATOM 709 O O . ALA A 1 87 ? 1.128 0.987 8.537 1.00 92.19 87 ALA A O 1
ATOM 710 N N . ALA A 1 88 ? 0.973 2.917 9.657 1.00 91.81 88 ALA A N 1
ATOM 711 C CA . ALA A 1 88 ? 1.851 3.643 8.743 1.00 91.81 88 ALA A CA 1
ATOM 712 C C . ALA A 1 88 ? 3.307 3.162 8.853 1.00 91.81 88 ALA A C 1
ATOM 714 O O . ALA A 1 88 ? 3.970 2.997 7.824 1.00 91.81 88 ALA A O 1
ATOM 715 N N . GLN A 1 89 ? 3.780 2.904 10.077 1.00 90.38 89 GLN A N 1
ATOM 716 C CA . GLN A 1 89 ? 5.119 2.371 10.334 1.00 90.38 89 GLN A CA 1
ATOM 717 C C . GLN A 1 89 ? 5.281 0.946 9.792 1.00 90.38 89 GLN A C 1
ATOM 719 O O . GLN A 1 89 ? 6.214 0.691 9.029 1.00 90.38 89 GLN A O 1
ATOM 724 N N . SER A 1 90 ? 4.351 0.036 10.098 1.00 88.31 90 SER A N 1
ATOM 725 C CA . SER A 1 90 ? 4.402 -1.356 9.621 1.00 88.31 90 SER A CA 1
ATOM 726 C C . SER A 1 90 ? 4.343 -1.461 8.092 1.00 88.31 90 SER A C 1
ATOM 728 O O . SER A 1 90 ? 4.996 -2.311 7.487 1.00 88.31 90 SER A O 1
ATOM 730 N N . SER A 1 91 ? 3.598 -0.558 7.449 1.00 86.12 91 SER A N 1
ATOM 731 C CA . SER A 1 91 ? 3.428 -0.511 5.995 1.00 86.12 91 SER A CA 1
ATOM 732 C C . SER A 1 91 ? 4.508 0.316 5.286 1.00 86.12 91 SER A C 1
ATOM 734 O O . SER A 1 91 ? 4.373 0.610 4.097 1.00 86.12 91 SER A O 1
ATOM 736 N N . GLN A 1 92 ? 5.583 0.701 5.986 1.00 87.25 92 GLN A N 1
ATOM 737 C CA . GLN A 1 92 ? 6.746 1.404 5.429 1.00 87.25 92 GLN A CA 1
ATOM 738 C C . GLN A 1 92 ? 6.377 2.709 4.697 1.00 87.25 92 GLN A C 1
ATOM 740 O O . GLN A 1 92 ? 6.914 3.038 3.627 1.00 87.25 92 GLN A O 1
ATOM 745 N N . PHE A 1 93 ? 5.412 3.461 5.227 1.00 87.00 93 PHE A N 1
ATOM 746 C CA . PHE A 1 93 ? 5.137 4.809 4.740 1.00 87.00 93 PHE A CA 1
ATOM 747 C C . PHE A 1 93 ? 6.114 5.806 5.352 1.00 87.00 93 PHE A C 1
ATOM 749 O O . PHE A 1 93 ? 6.416 5.750 6.537 1.00 87.00 93 PHE A O 1
ATOM 756 N N . LYS A 1 94 ? 6.574 6.768 4.539 1.00 83.31 94 LYS A N 1
ATOM 757 C CA . LYS A 1 94 ? 7.498 7.818 5.001 1.00 83.31 94 LYS A CA 1
ATOM 758 C C . LYS A 1 94 ? 6.896 8.689 6.103 1.00 83.31 94 LYS A C 1
ATOM 760 O O . LYS A 1 94 ? 7.616 9.164 6.965 1.00 83.31 94 LYS A O 1
ATOM 765 N N . ASN A 1 95 ? 5.594 8.955 6.024 1.00 88.69 95 ASN A N 1
ATOM 766 C CA . ASN A 1 95 ? 4.875 9.751 7.006 1.00 88.69 95 ASN A CA 1
ATOM 767 C C . ASN A 1 95 ? 3.368 9.469 6.949 1.00 88.69 95 ASN A C 1
ATOM 769 O O . ASN A 1 95 ? 2.840 8.908 5.979 1.00 88.69 95 ASN A O 1
ATOM 773 N N . LEU A 1 96 ? 2.681 9.897 8.005 1.00 89.44 96 LEU A N 1
ATOM 774 C CA . LEU A 1 96 ? 1.249 9.702 8.194 1.00 89.44 96 LEU A CA 1
ATOM 775 C C . LEU A 1 96 ? 0.372 10.378 7.114 1.00 89.44 96 LEU A C 1
ATOM 777 O O . LEU A 1 96 ? -0.595 9.755 6.669 1.00 89.44 96 LEU A O 1
ATOM 781 N N . PRO A 1 97 ? 0.682 11.593 6.615 1.00 92.25 97 PRO A N 1
ATOM 782 C CA . PRO A 1 97 ? -0.066 12.184 5.502 1.00 92.25 97 PRO A CA 1
ATOM 783 C C . PRO A 1 97 ? -0.018 11.340 4.221 1.00 92.25 97 PRO A C 1
ATOM 785 O O . PRO A 1 97 ? -1.051 11.117 3.584 1.00 92.25 97 PRO A O 1
ATOM 788 N N . ASN A 1 98 ? 1.161 10.819 3.858 1.00 89.62 98 ASN A N 1
ATOM 789 C CA . ASN A 1 98 ? 1.318 9.965 2.681 1.00 89.62 98 ASN A CA 1
ATOM 790 C C . ASN A 1 98 ? 0.563 8.636 2.841 1.00 89.62 98 ASN A C 1
ATOM 792 O O . ASN A 1 98 ? -0.104 8.186 1.907 1.00 89.62 98 ASN A O 1
ATOM 796 N N . PHE A 1 99 ? 0.595 8.052 4.043 1.00 91.81 99 PHE A N 1
ATOM 797 C CA . PHE A 1 99 ? -0.235 6.901 4.398 1.00 91.81 99 PHE A CA 1
ATOM 798 C C . PHE A 1 99 ? -1.721 7.192 4.152 1.00 91.81 99 PHE A C 1
ATOM 800 O O . PHE A 1 99 ? -2.345 6.529 3.326 1.00 91.81 99 PHE A O 1
ATOM 807 N N . ARG A 1 100 ? -2.279 8.242 4.773 1.00 92.31 100 ARG A N 1
ATOM 808 C CA . ARG A 1 100 ? -3.704 8.599 4.640 1.00 92.31 100 ARG A CA 1
ATOM 809 C C . ARG A 1 100 ? -4.118 8.791 3.179 1.00 92.31 100 ARG A C 1
ATOM 811 O O . ARG A 1 100 ? -5.140 8.248 2.757 1.00 92.31 100 ARG A O 1
ATOM 818 N N . ARG A 1 101 ? -3.312 9.518 2.393 1.00 92.00 101 ARG A N 1
ATOM 819 C CA . ARG A 1 101 ? -3.567 9.760 0.963 1.00 92.00 101 ARG A CA 1
ATOM 820 C C . ARG A 1 101 ? -3.524 8.468 0.149 1.00 92.00 101 ARG A C 1
ATOM 822 O O . ARG A 1 101 ? -4.392 8.253 -0.695 1.00 92.00 101 ARG A O 1
ATOM 829 N N . THR A 1 102 ? -2.525 7.622 0.388 1.00 89.44 102 THR A N 1
ATOM 830 C CA . THR A 1 102 ? -2.349 6.367 -0.351 1.00 89.44 102 THR A CA 1
ATOM 831 C C . THR A 1 102 ? -3.471 5.387 -0.055 1.00 89.44 102 THR A C 1
ATOM 833 O O . THR A 1 102 ? -4.007 4.800 -0.994 1.00 89.44 102 THR A O 1
ATOM 836 N N . ILE A 1 103 ? -3.862 5.259 1.215 1.00 90.31 103 ILE A N 1
ATOM 837 C CA . ILE A 1 103 ? -4.991 4.425 1.624 1.00 90.31 103 ILE A CA 1
ATOM 838 C C . ILE A 1 103 ? -6.265 4.924 0.958 1.00 90.31 103 ILE A C 1
ATOM 840 O O . ILE A 1 103 ? -6.822 4.182 0.159 1.00 90.31 103 ILE A O 1
ATOM 844 N N . LYS A 1 104 ? -6.630 6.203 1.122 1.00 91.69 104 LYS A N 1
ATOM 845 C CA . LYS A 1 104 ? -7.827 6.769 0.480 1.00 91.69 104 LYS A CA 1
ATOM 846 C C . LYS A 1 104 ? -7.861 6.539 -1.031 1.00 91.69 104 LYS A C 1
ATOM 848 O O . LYS A 1 104 ? -8.895 6.162 -1.570 1.00 91.69 104 LYS A O 1
ATOM 853 N N . ARG A 1 105 ? -6.731 6.718 -1.720 1.00 89.56 105 ARG A N 1
ATOM 854 C CA . ARG A 1 105 ? -6.633 6.495 -3.171 1.00 89.56 105 ARG A CA 1
ATOM 855 C C . ARG A 1 105 ? -6.918 5.045 -3.575 1.00 89.56 105 ARG A C 1
ATOM 857 O O . ARG A 1 105 ? -7.466 4.823 -4.647 1.00 89.56 105 ARG A O 1
ATOM 864 N N . TRP A 1 106 ? -6.509 4.071 -2.764 1.00 86.06 106 TRP A N 1
ATOM 865 C CA . TRP A 1 106 ? -6.610 2.648 -3.105 1.00 86.06 106 TRP A CA 1
ATOM 866 C C . TRP A 1 106 ? -7.849 1.956 -2.554 1.00 86.06 106 TRP A C 1
ATOM 868 O O . TRP A 1 106 ? -8.328 0.999 -3.159 1.00 86.06 106 TRP A O 1
ATOM 878 N N . THR A 1 107 ? -8.353 2.423 -1.419 1.00 84.75 107 THR A N 1
ATOM 879 C CA . THR A 1 107 ? -9.501 1.837 -0.726 1.00 84.75 107 THR A CA 1
ATOM 880 C C . THR A 1 107 ? -10.792 2.616 -0.957 1.00 84.75 107 THR A C 1
ATOM 882 O O . THR A 1 107 ? -11.866 2.096 -0.674 1.00 84.75 107 THR A O 1
ATOM 885 N N . GLY A 1 108 ? -10.694 3.862 -1.433 1.00 88.00 108 GLY A N 1
ATOM 886 C CA . GLY A 1 108 ? -11.803 4.815 -1.469 1.00 88.00 108 GLY A CA 1
ATOM 887 C C . GLY A 1 108 ? -12.139 5.423 -0.102 1.00 88.00 108 GLY A C 1
ATOM 888 O O . GLY A 1 108 ? -12.969 6.321 -0.037 1.00 88.00 108 GLY A O 1
ATOM 889 N N . MET A 1 109 ? -11.485 4.975 0.976 1.00 88.06 109 MET A N 1
ATOM 890 C CA . MET A 1 109 ? -11.797 5.336 2.361 1.00 88.06 109 MET A CA 1
ATOM 891 C C . MET A 1 109 ? -10.545 5.802 3.100 1.00 88.06 109 MET A C 1
ATOM 893 O O . MET A 1 109 ? -9.440 5.297 2.904 1.00 88.06 109 MET A O 1
ATOM 897 N N . THR A 1 110 ? -10.703 6.764 3.990 1.00 90.81 110 THR A N 1
ATOM 898 C CA . THR A 1 110 ? -9.657 7.167 4.924 1.00 90.81 110 THR A CA 1
ATOM 899 C C . THR A 1 110 ? -9.345 6.042 5.919 1.00 90.81 110 THR A C 1
ATOM 901 O O . THR A 1 110 ? -10.196 5.196 6.198 1.00 90.81 110 THR A O 1
ATOM 904 N N . PRO A 1 111 ? -8.135 6.026 6.504 1.00 88.75 111 PRO A N 1
ATOM 905 C CA . PRO A 1 111 ? -7.794 5.067 7.553 1.00 88.75 111 PRO A CA 1
ATOM 906 C C . PRO A 1 111 ? -8.775 5.064 8.734 1.00 88.75 111 PRO A C 1
ATOM 908 O O . PRO A 1 111 ? -9.106 4.000 9.247 1.00 88.75 111 PRO A O 1
ATOM 911 N N . SER A 1 112 ? -9.289 6.237 9.120 1.00 87.81 112 SER A N 1
ATOM 912 C CA . SER A 1 112 ? -10.281 6.356 10.191 1.00 87.81 112 SER A CA 1
ATOM 913 C C . SER A 1 112 ? -11.609 5.693 9.821 1.00 87.81 112 SER A C 1
ATOM 915 O O . SER A 1 112 ? -12.115 4.914 10.617 1.00 87.81 112 SER A O 1
ATOM 917 N N . GLU A 1 113 ? -12.124 5.919 8.606 1.00 87.56 113 GLU A N 1
ATOM 918 C CA . GLU A 1 113 ? -13.350 5.263 8.113 1.00 87.56 113 GLU A CA 1
ATOM 919 C C . GLU A 1 113 ? -13.186 3.741 8.006 1.00 87.56 113 GLU A C 1
ATOM 921 O O . GLU A 1 113 ? -14.113 2.983 8.285 1.00 87.56 113 GLU A O 1
ATOM 926 N N . LEU A 1 114 ? -11.989 3.275 7.636 1.00 84.50 114 LEU A N 1
ATOM 927 C CA . LEU A 1 114 ? -11.674 1.850 7.644 1.00 84.50 114 LEU A CA 1
ATOM 928 C C . LEU A 1 114 ? -11.661 1.278 9.060 1.00 84.50 114 LEU A C 1
ATOM 930 O O . LEU A 1 114 ? -11.977 0.107 9.213 1.00 84.50 114 LEU A O 1
ATOM 934 N N . LYS A 1 115 ? -11.304 2.058 10.082 1.00 82.31 115 LYS A N 1
ATOM 935 C CA . LYS A 1 115 ? -11.245 1.590 11.470 1.00 82.31 115 LYS A CA 1
ATOM 936 C C . LYS A 1 115 ? -12.607 1.621 12.173 1.00 82.31 115 LYS A C 1
ATOM 938 O O . LYS A 1 115 ? -12.862 0.760 13.004 1.00 82.31 115 LYS A O 1
ATOM 943 N N . SER A 1 116 ? -13.458 2.596 11.852 1.00 77.44 116 SER A N 1
ATOM 944 C CA . SER A 1 116 ? -14.765 2.785 12.497 1.00 77.44 116 SER A CA 1
ATOM 945 C C . SER A 1 116 ? -15.904 1.954 11.900 1.00 77.44 116 SER A C 1
ATOM 947 O O . SER A 1 116 ? -16.930 1.791 12.558 1.00 77.44 116 SER A O 1
ATOM 949 N N . GLY A 1 117 ? -15.761 1.468 10.663 1.00 59.31 117 GLY A N 1
ATOM 950 C CA . GLY A 1 117 ? -16.682 0.490 10.065 1.00 59.31 117 GLY A CA 1
ATOM 951 C C . GLY A 1 117 ? -16.204 -0.937 10.238 1.00 59.31 117 GLY A C 1
ATOM 952 O O . GLY A 1 117 ? -16.490 -1.733 9.327 1.00 59.31 117 GLY A O 1
#

Sequence (117 aa):
MKLEGYAMKLYRNIRHKNEQAKRWLREQLALVAYSDQNLTSGMQISPATLKRKLKQHGTSFQKLQDLSKAQTALFDLKVKNLTNEQAAQSSQFKNLPNFRRTIKRWTGMTPSELKSG